Protein AF-A0A5C0UHU8-F1 (afdb_monomer)

InterPro domains:
  IPR00340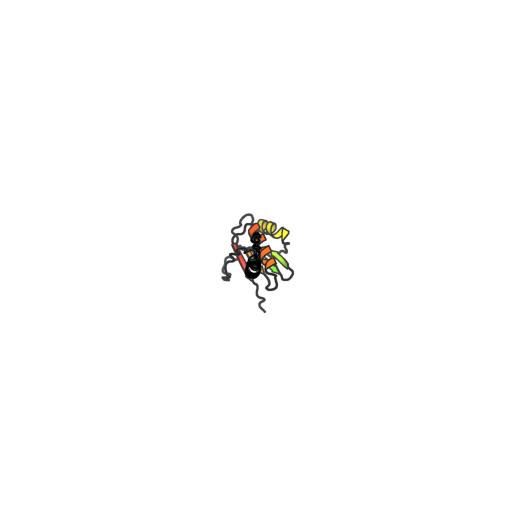0 Biopolymer transport protein ExbD/TolR [PF02472] (15-135)
  IPR003400 Biopolymer transport protein ExbD/TolR [PTHR30558] (7-135)

pLDDT: mean 72.65, std 14.93, range [31.44, 93.25]

Nearest PDB structures (foldseek):
  8pek-assembly1_B  TM=8.350E-01  e=7.791E-08  Serratia marcescens
  8p9r-assembly1_A  TM=9.558E-01  e=1.462E-06  Escherichia coli
  5by4-assembly1_A-2  TM=7.646E-01  e=7.604E-04  Escherichia coli
  2pfu-assembly1_A  TM=6.646E-01  e=1.053E-03  Escherichia coli K-12
  8aam-assembly1_M  TM=6.127E-01  e=3.048E-01  Geobacillus stearothermophilus

Secondary structure (DSSP, 8-state):
--PPP-------------HHHHHHHHHHHHHHHHHHGGG-----------------S-GGG-EEEEE-TTS-EEETTEEE-H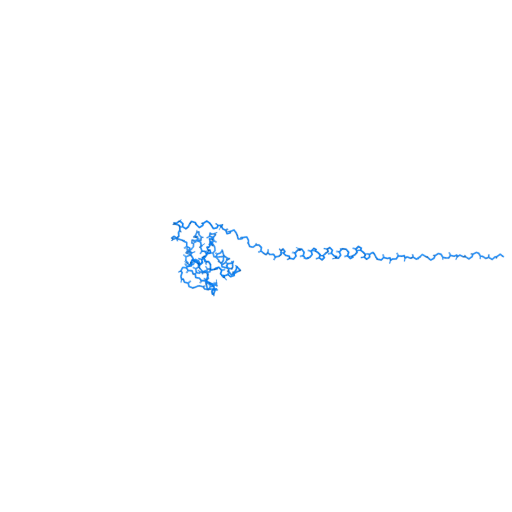HHHHHHHHHHHTT-TTS-EEEEE-TTS-HHHHHHHHHHHHHTT---EEEEE-----

Organism: NCBI:txid2601646

Sequence (138 aa):
MIPESMRRRKLTLIHDINVTPLVDVMLVLLVVFMLVSPMLVSHVDLNLPQSDITATQDSNNAIEISITKDNKIYVLDSEVEKVHLADKLKAISGRNTSKKVLISCDELVPYGKMVSVVESVKLAGFTKVGLVVKEKVR

Structure (mmCIF, N/CA/C/O backbone):
data_AF-A0A5C0UHU8-F1
#
_entry.id   AF-A0A5C0UHU8-F1
#
loop_
_atom_site.group_PDB
_atom_site.id
_atom_site.type_symbol
_atom_site.label_atom_id
_atom_site.label_alt_id
_atom_site.label_comp_id
_atom_site.label_asym_id
_atom_site.label_entity_id
_atom_site.label_seq_id
_atom_site.pdbx_PDB_ins_code
_atom_site.Cartn_x
_atom_site.Cartn_y
_atom_site.Cartn_z
_atom_site.occupancy
_atom_site.B_iso_or_equiv
_atom_site.auth_seq_id
_atom_site.auth_comp_id
_atom_site.auth_asym_id
_atom_site.auth_atom_id
_atom_site.pdbx_PDB_model_num
ATOM 1 N N . MET A 1 1 ? 25.565 14.395 -102.391 1.00 52.28 1 MET A N 1
ATOM 2 C CA . MET A 1 1 ? 25.676 15.142 -101.120 1.00 52.28 1 MET A CA 1
ATOM 3 C C . MET A 1 1 ? 24.537 14.653 -100.230 1.00 52.28 1 MET A C 1
ATOM 5 O O . MET A 1 1 ? 23.394 14.976 -100.512 1.00 52.28 1 MET A O 1
ATOM 9 N N . ILE A 1 2 ? 24.814 13.725 -99.308 1.00 55.62 2 ILE A N 1
ATOM 10 C CA . ILE A 1 2 ? 23.809 13.001 -98.495 1.00 55.62 2 ILE A CA 1
ATOM 11 C C . ILE A 1 2 ? 23.932 13.503 -97.045 1.00 55.62 2 ILE A C 1
ATOM 13 O O . ILE A 1 2 ? 25.066 13.698 -96.605 1.00 55.62 2 ILE A O 1
ATOM 17 N N . PRO A 1 3 ? 22.823 13.755 -96.320 1.00 61.34 3 PRO A N 1
ATOM 18 C CA . PRO A 1 3 ? 22.857 14.424 -95.025 1.00 61.34 3 PRO A CA 1
ATOM 19 C C . PRO A 1 3 ? 23.307 13.491 -93.897 1.00 61.34 3 PRO A C 1
ATOM 21 O O . PRO A 1 3 ? 22.995 12.301 -93.869 1.00 61.34 3 PRO A O 1
ATOM 24 N N . GLU A 1 4 ? 24.028 14.073 -92.946 1.00 64.75 4 GLU A N 1
ATOM 25 C CA . GLU A 1 4 ? 24.563 13.411 -91.765 1.00 64.75 4 GLU A CA 1
ATOM 26 C C . GLU A 1 4 ? 23.431 13.157 -90.753 1.00 64.75 4 GLU A C 1
ATOM 28 O O . GLU A 1 4 ? 22.764 14.073 -90.267 1.00 64.75 4 GLU A O 1
ATOM 33 N N . SER A 1 5 ? 23.155 11.882 -90.482 1.00 62.72 5 SER A N 1
ATOM 34 C CA . SER A 1 5 ? 22.061 11.437 -89.621 1.00 62.72 5 SER A CA 1
ATOM 35 C C . SER A 1 5 ? 22.286 11.837 -88.159 1.00 62.72 5 SER A C 1
ATOM 37 O O . SER A 1 5 ? 23.228 11.384 -87.507 1.00 62.72 5 SER A O 1
ATOM 39 N N . MET A 1 6 ? 21.366 12.636 -87.625 1.00 66.69 6 MET A N 1
ATOM 40 C CA . MET A 1 6 ? 21.326 13.087 -86.236 1.00 66.69 6 MET A CA 1
ATOM 41 C C . MET A 1 6 ? 21.109 11.899 -85.275 1.00 66.69 6 MET A C 1
ATOM 43 O O . MET A 1 6 ? 20.004 11.371 -85.131 1.00 66.69 6 MET A O 1
ATOM 47 N N . ARG A 1 7 ? 22.175 11.457 -84.599 1.00 68.81 7 ARG A N 1
ATOM 48 C CA . ARG A 1 7 ? 22.135 10.350 -83.631 1.00 68.81 7 ARG A CA 1
ATOM 49 C C . ARG A 1 7 ? 21.588 10.848 -82.285 1.00 68.81 7 ARG A C 1
ATOM 51 O O . ARG A 1 7 ? 22.325 11.398 -81.470 1.00 68.81 7 ARG A O 1
ATOM 58 N N . ARG A 1 8 ? 20.285 10.661 -82.040 1.00 67.31 8 ARG A N 1
ATOM 59 C CA . ARG A 1 8 ? 19.646 10.953 -80.740 1.00 67.31 8 ARG A CA 1
ATOM 60 C C . ARG A 1 8 ? 20.295 10.109 -79.633 1.00 67.31 8 ARG A C 1
ATOM 62 O O . ARG A 1 8 ? 20.188 8.885 -79.644 1.00 67.31 8 ARG A O 1
ATOM 69 N N . ARG A 1 9 ? 20.945 10.757 -78.660 1.00 66.12 9 ARG A N 1
ATOM 70 C CA . ARG A 1 9 ? 21.366 10.113 -77.405 1.00 66.12 9 ARG A CA 1
ATOM 71 C C . ARG A 1 9 ? 20.124 9.850 -76.555 1.00 66.12 9 ARG A C 1
ATOM 73 O O . ARG A 1 9 ? 19.420 10.781 -76.178 1.00 66.12 9 ARG A O 1
ATOM 80 N N . LYS A 1 10 ? 19.851 8.578 -76.270 1.00 63.28 10 LYS A N 1
ATOM 81 C CA . LYS A 1 10 ? 18.820 8.160 -75.317 1.00 63.28 10 LYS A CA 1
ATOM 82 C C . LYS A 1 10 ? 19.354 8.459 -73.908 1.00 63.28 10 LYS A C 1
ATOM 84 O O . LYS A 1 10 ? 20.304 7.821 -73.471 1.00 63.28 10 LYS A O 1
ATOM 89 N N . LEU A 1 11 ? 18.801 9.474 -73.245 1.00 66.06 11 LEU A N 1
ATOM 90 C CA . LEU A 1 11 ? 19.019 9.736 -71.820 1.00 66.06 11 LEU A CA 1
ATOM 91 C C . LEU A 1 11 ? 18.295 8.639 -71.034 1.00 66.06 11 LEU A C 1
ATOM 93 O O . LEU A 1 11 ? 17.076 8.679 -70.887 1.00 66.06 11 LEU A O 1
ATOM 97 N N . THR A 1 12 ? 19.023 7.621 -70.589 1.00 63.59 12 THR A N 1
ATOM 98 C CA . THR A 1 12 ? 18.475 6.624 -69.667 1.00 63.59 12 THR A CA 1
ATOM 99 C C . THR A 1 12 ? 18.490 7.240 -68.270 1.00 63.59 12 THR A C 1
ATOM 101 O O . THR A 1 12 ? 19.552 7.398 -67.675 1.00 63.59 12 THR A O 1
ATOM 104 N N . LEU A 1 13 ? 17.323 7.651 -67.776 1.00 67.62 13 LEU A N 1
ATOM 105 C CA . LEU A 1 13 ? 17.137 8.073 -66.389 1.00 67.62 13 LEU A CA 1
ATOM 106 C C . LEU A 1 13 ? 17.275 6.833 -65.499 1.00 67.62 13 LEU A C 1
ATOM 108 O O . LEU A 1 13 ? 16.419 5.951 -65.529 1.00 67.62 13 LEU A O 1
ATOM 112 N N . ILE A 1 14 ? 18.375 6.745 -64.757 1.00 68.88 14 ILE A N 1
ATOM 113 C CA . ILE A 1 14 ? 18.590 5.690 -63.768 1.00 68.88 14 ILE A CA 1
ATOM 114 C C . ILE A 1 14 ? 17.872 6.140 -62.492 1.00 68.88 14 ILE A C 1
ATOM 116 O O . ILE A 1 14 ? 18.304 7.087 -61.840 1.00 68.88 14 ILE A O 1
ATOM 120 N N . HIS A 1 15 ? 16.748 5.501 -62.175 1.00 68.75 15 HIS A N 1
ATOM 121 C CA . HIS A 1 15 ? 16.024 5.671 -60.915 1.00 68.75 15 HIS A CA 1
ATOM 122 C C . HIS A 1 15 ? 16.194 4.397 -60.082 1.00 68.75 15 HIS A C 1
ATOM 124 O O . HIS A 1 15 ? 15.300 3.556 -60.043 1.00 68.75 15 HIS A O 1
ATOM 130 N N . ASP A 1 16 ? 17.346 4.250 -59.428 1.00 73.12 16 ASP A N 1
ATOM 131 C CA . ASP A 1 16 ? 17.491 3.277 -58.345 1.00 73.12 16 ASP A CA 1
ATOM 132 C C . ASP A 1 16 ? 16.948 3.903 -57.057 1.00 73.12 16 ASP A C 1
ATOM 134 O O . ASP A 1 16 ? 17.382 4.976 -56.629 1.00 73.12 16 ASP A O 1
ATOM 138 N N . ILE A 1 17 ? 15.958 3.255 -56.442 1.00 77.44 17 ILE A N 1
ATOM 139 C CA . ILE A 1 17 ? 15.532 3.609 -55.087 1.00 77.44 17 ILE A CA 1
ATOM 140 C C . ILE A 1 17 ? 16.600 3.058 -54.145 1.00 77.44 17 ILE A C 1
ATOM 142 O O . ILE A 1 17 ? 16.884 1.862 -54.155 1.00 77.44 17 ILE A O 1
ATOM 146 N N . ASN A 1 18 ? 17.179 3.912 -53.306 1.00 77.31 18 ASN A N 1
ATOM 147 C CA . ASN A 1 18 ? 18.126 3.488 -52.278 1.00 77.31 18 ASN A CA 1
ATOM 148 C C . ASN A 1 18 ? 17.386 2.684 -51.190 1.00 77.31 18 ASN A C 1
ATOM 150 O O . ASN A 1 18 ? 16.925 3.240 -50.193 1.00 77.31 18 ASN A O 1
ATOM 154 N N . VAL A 1 19 ? 17.249 1.369 -51.395 1.00 81.06 19 VAL A N 1
ATOM 155 C CA . VAL A 1 19 ? 16.567 0.445 -50.468 1.00 81.06 19 VAL A CA 1
ATOM 156 C C . VAL A 1 19 ? 17.376 0.237 -49.186 1.00 81.06 19 VAL A C 1
ATOM 158 O O . VAL A 1 19 ? 16.804 0.092 -48.111 1.00 81.06 19 VAL A O 1
ATOM 161 N N . THR A 1 20 ? 18.707 0.260 -49.274 1.00 84.12 20 THR A N 1
ATOM 162 C CA . THR A 1 20 ? 19.600 0.005 -48.135 1.00 84.12 20 THR A CA 1
ATOM 163 C C . THR A 1 20 ? 19.435 1.026 -46.998 1.00 84.12 20 THR A C 1
ATOM 165 O O . THR A 1 20 ? 19.223 0.587 -45.869 1.00 84.12 20 THR A O 1
ATOM 168 N N . PRO A 1 21 ? 19.400 2.353 -47.242 1.00 86.56 21 PRO A N 1
ATOM 169 C CA . PRO A 1 21 ? 19.043 3.323 -46.205 1.00 86.56 21 PRO A CA 1
ATOM 170 C C . PRO A 1 21 ? 17.598 3.207 -45.704 1.00 86.56 21 PRO A C 1
ATOM 172 O O . PRO A 1 21 ? 17.328 3.500 -44.544 1.00 86.56 21 PRO A O 1
ATOM 175 N N . LEU A 1 22 ? 16.653 2.790 -46.556 1.00 88.56 22 LEU A N 1
ATOM 176 C CA . LEU A 1 22 ? 15.242 2.686 -46.171 1.00 88.56 22 LEU A CA 1
ATOM 177 C C . LEU A 1 22 ? 15.032 1.592 -45.116 1.00 88.56 22 LEU A C 1
ATOM 179 O O . LEU A 1 22 ? 14.327 1.809 -44.132 1.00 88.56 22 LEU A O 1
ATOM 183 N N . VAL A 1 23 ? 15.670 0.435 -45.303 1.00 92.25 23 VAL A N 1
ATOM 184 C CA . VAL A 1 23 ? 15.583 -0.687 -44.358 1.00 92.25 23 VAL A CA 1
ATOM 185 C C . VAL A 1 23 ? 16.224 -0.332 -43.012 1.00 92.25 23 VAL A C 1
ATOM 187 O O . VAL A 1 23 ? 15.673 -0.689 -41.973 1.00 92.25 23 VAL A O 1
ATOM 190 N N . ASP A 1 24 ? 17.331 0.415 -43.019 1.00 92.81 24 ASP A N 1
ATOM 191 C CA . ASP A 1 24 ? 18.015 0.870 -41.800 1.00 92.81 24 ASP A CA 1
ATOM 192 C C . ASP A 1 24 ? 17.117 1.788 -40.951 1.00 92.81 24 ASP A C 1
ATOM 194 O O . ASP A 1 24 ? 16.899 1.547 -39.763 1.00 92.81 24 ASP A O 1
ATOM 198 N N . VAL A 1 25 ? 16.458 2.767 -41.583 1.00 92.56 25 VAL A N 1
ATOM 199 C CA . VAL A 1 25 ? 15.496 3.650 -40.899 1.00 92.56 25 VAL A CA 1
ATOM 200 C C . VAL A 1 25 ? 14.326 2.859 -40.307 1.00 92.56 25 VAL A C 1
ATOM 202 O O . VAL A 1 25 ? 13.910 3.122 -39.178 1.00 92.56 25 VAL A O 1
ATOM 205 N N . MET A 1 26 ? 13.801 1.867 -41.032 1.00 93.25 26 MET A N 1
ATOM 206 C CA . MET A 1 26 ? 12.717 1.026 -40.517 1.00 93.25 26 MET A CA 1
ATOM 207 C C . MET A 1 26 ? 13.158 0.185 -39.312 1.00 93.25 26 MET A C 1
ATOM 209 O O . MET A 1 26 ? 12.399 0.067 -38.350 1.00 93.25 26 MET A O 1
ATOM 213 N N . LEU A 1 27 ? 14.378 -0.359 -39.327 1.00 92.31 27 LEU A N 1
ATOM 214 C CA . LEU A 1 27 ? 14.919 -1.132 -38.208 1.00 92.31 27 LEU A CA 1
ATOM 215 C C . LEU A 1 27 ? 15.110 -0.254 -36.967 1.00 92.31 27 LEU A C 1
ATOM 217 O O . LEU A 1 27 ? 14.703 -0.652 -35.873 1.00 92.31 27 LEU A O 1
ATOM 221 N N . VAL A 1 28 ? 15.647 0.958 -37.132 1.00 92.94 28 VAL A N 1
ATOM 222 C CA . VAL A 1 28 ? 15.791 1.927 -36.034 1.00 92.94 28 VAL A CA 1
ATOM 223 C C . VAL A 1 28 ? 14.435 2.231 -35.390 1.00 92.94 28 VAL A C 1
ATOM 225 O O . VAL A 1 28 ? 14.322 2.197 -34.165 1.00 92.94 28 VAL A O 1
ATOM 228 N N . LEU A 1 29 ? 13.382 2.454 -36.184 1.00 92.88 29 LEU A N 1
ATOM 229 C CA . LEU A 1 29 ? 12.034 2.695 -35.654 1.00 92.88 29 LEU A CA 1
ATOM 230 C C . LEU A 1 29 ? 11.484 1.496 -34.864 1.00 92.88 29 LEU A C 1
ATOM 232 O O . LEU A 1 29 ? 10.876 1.691 -33.810 1.00 92.88 29 LEU A O 1
ATOM 236 N N . LEU A 1 30 ? 11.723 0.264 -35.323 1.00 91.62 30 LEU A N 1
ATOM 237 C CA . LEU A 1 30 ? 11.314 -0.947 -34.599 1.00 91.62 30 LEU A CA 1
ATOM 238 C C . LEU A 1 30 ? 12.016 -1.068 -33.241 1.00 91.62 30 LEU A C 1
ATOM 240 O O . LEU A 1 30 ? 11.365 -1.375 -32.240 1.00 91.62 30 LEU A O 1
ATOM 244 N N . VAL A 1 31 ? 13.320 -0.782 -33.189 1.00 91.38 31 VAL A N 1
ATOM 245 C CA . VAL A 1 31 ? 14.090 -0.782 -31.936 1.00 91.38 31 VAL A CA 1
ATOM 246 C C . VAL A 1 31 ? 13.577 0.298 -30.982 1.00 91.38 31 VAL A C 1
ATOM 248 O O . VAL A 1 31 ? 13.376 0.017 -29.803 1.00 91.38 31 VAL A O 1
ATOM 251 N N . VAL A 1 32 ? 13.293 1.508 -31.476 1.00 90.06 32 VAL A N 1
ATOM 252 C CA . VAL A 1 32 ? 12.719 2.589 -30.653 1.00 90.06 32 VAL A CA 1
ATOM 253 C C . VAL A 1 32 ? 11.374 2.171 -30.053 1.00 90.06 32 VAL A C 1
ATOM 255 O O . VAL A 1 32 ? 11.171 2.332 -28.850 1.00 90.06 32 VAL A O 1
ATOM 258 N N . PHE A 1 33 ? 10.471 1.575 -30.836 1.00 85.62 33 PHE A N 1
ATOM 259 C CA . PHE A 1 33 ? 9.187 1.100 -30.309 1.00 85.62 33 PHE A CA 1
ATOM 260 C C . PHE A 1 33 ? 9.343 -0.011 -29.263 1.00 85.62 33 PHE A C 1
ATOM 262 O O . PHE A 1 33 ? 8.679 0.032 -28.224 1.00 85.62 33 PHE A O 1
ATOM 269 N N . MET A 1 34 ? 10.246 -0.967 -29.497 1.00 87.88 34 MET A N 1
ATOM 270 C CA . MET A 1 34 ? 10.554 -2.028 -28.534 1.00 87.88 34 MET A CA 1
ATOM 271 C C . MET A 1 34 ? 11.110 -1.465 -27.213 1.00 87.88 34 MET A C 1
ATOM 273 O O . MET A 1 34 ? 10.751 -1.957 -26.144 1.00 87.88 34 MET A O 1
ATOM 277 N N . LEU A 1 35 ? 11.946 -0.423 -27.271 1.00 87.12 35 LEU A N 1
ATOM 278 C CA . LEU A 1 35 ? 12.565 0.205 -26.097 1.00 87.12 35 LEU A CA 1
ATOM 279 C C . LEU A 1 35 ? 11.627 1.129 -25.311 1.00 87.12 35 LEU A C 1
ATOM 281 O O . LEU A 1 35 ? 11.776 1.244 -24.097 1.00 87.12 35 LEU A O 1
ATOM 285 N N . VAL A 1 36 ? 10.668 1.787 -25.969 1.00 80.75 36 VAL A N 1
ATOM 286 C CA . VAL A 1 36 ? 9.725 2.703 -25.300 1.00 80.75 36 VAL A CA 1
ATOM 287 C C . VAL A 1 36 ? 8.554 1.949 -24.653 1.00 80.75 36 VAL A C 1
ATOM 289 O O . VAL A 1 36 ? 8.041 2.387 -23.624 1.00 80.75 36 VAL A O 1
ATOM 292 N N . SER A 1 37 ? 8.160 0.783 -25.183 1.00 75.56 37 SER A N 1
ATOM 293 C CA . SER A 1 37 ? 7.080 -0.044 -24.616 1.00 75.56 37 SER A CA 1
ATOM 294 C C . SER A 1 37 ? 7.200 -0.362 -23.109 1.00 75.56 37 SER A C 1
ATOM 296 O O . SER A 1 37 ? 6.168 -0.306 -22.438 1.00 75.56 37 SER A O 1
ATOM 298 N N . PRO A 1 38 ? 8.374 -0.689 -22.526 1.00 71.06 38 PRO A N 1
ATOM 299 C CA . PRO A 1 38 ? 8.474 -0.976 -21.092 1.00 71.06 38 PRO A CA 1
ATOM 300 C C . PRO A 1 38 ? 8.295 0.252 -20.182 1.00 71.06 38 PRO A C 1
ATOM 302 O O . PRO A 1 38 ? 8.208 0.083 -18.969 1.00 71.06 38 PRO A O 1
ATOM 305 N N . MET A 1 39 ? 8.222 1.479 -20.717 1.00 64.31 39 MET A N 1
ATOM 306 C CA . MET A 1 39 ? 8.130 2.702 -19.902 1.00 64.31 39 MET A CA 1
ATOM 307 C C . MET A 1 39 ? 6.694 3.123 -19.543 1.00 64.31 39 MET A C 1
ATOM 309 O O . MET A 1 39 ? 6.512 4.082 -18.798 1.00 64.31 39 MET A O 1
ATOM 313 N N . LEU A 1 40 ? 5.662 2.395 -19.985 1.00 60.00 40 LEU A N 1
ATOM 314 C CA . LEU A 1 40 ? 4.266 2.610 -19.563 1.00 60.00 40 LEU A CA 1
ATOM 315 C C . LEU A 1 40 ? 3.952 1.943 -18.209 1.00 60.00 40 LEU A C 1
ATOM 317 O O . LEU A 1 40 ? 2.904 1.327 -18.028 1.00 60.00 40 LEU A O 1
ATOM 321 N N . VAL A 1 41 ? 4.858 2.063 -17.239 1.00 62.88 41 VAL A N 1
ATOM 322 C CA . VAL A 1 41 ? 4.584 1.676 -15.851 1.00 62.88 41 VAL A CA 1
ATOM 323 C C . VAL A 1 41 ? 4.162 2.934 -15.108 1.00 62.88 41 VAL A C 1
ATOM 325 O O . VAL A 1 41 ? 4.971 3.834 -14.877 1.00 62.88 41 VAL A O 1
ATOM 328 N N . SER A 1 42 ? 2.877 3.020 -14.761 1.00 55.22 42 SER A N 1
ATOM 329 C CA . SER A 1 42 ? 2.341 4.074 -13.902 1.00 55.22 42 SER A CA 1
ATOM 330 C C . SER A 1 42 ? 3.083 4.051 -12.564 1.00 55.22 42 SER A C 1
ATOM 332 O O . SER A 1 42 ? 2.838 3.189 -11.723 1.00 55.22 42 SER A O 1
ATOM 334 N N . HIS A 1 43 ? 4.017 4.984 -12.379 1.00 50.59 43 HIS A N 1
ATOM 335 C CA . HIS A 1 43 ? 4.683 5.202 -11.104 1.00 50.59 43 HIS A CA 1
ATOM 336 C C . HIS A 1 43 ? 3.669 5.865 -10.174 1.00 50.59 43 HIS A C 1
ATOM 338 O O . HIS A 1 43 ? 3.483 7.080 -10.188 1.00 50.59 43 HIS A O 1
ATOM 344 N N . VAL A 1 44 ? 2.955 5.062 -9.387 1.00 51.12 44 VAL A N 1
ATOM 345 C CA . VAL A 1 44 ? 2.351 5.589 -8.167 1.00 51.12 44 VAL A CA 1
ATOM 346 C C . VAL A 1 44 ? 3.529 5.881 -7.244 1.00 51.12 44 VAL A C 1
ATOM 348 O O . VAL A 1 44 ? 4.150 4.944 -6.748 1.00 51.12 44 VAL A O 1
ATOM 351 N N . ASP A 1 45 ? 3.856 7.162 -7.046 1.00 45.75 45 ASP A N 1
ATOM 352 C CA . ASP A 1 45 ? 4.824 7.613 -6.040 1.00 45.75 45 ASP A CA 1
ATOM 353 C C . ASP A 1 45 ? 4.311 7.227 -4.649 1.00 45.75 45 ASP A C 1
ATOM 355 O O . ASP A 1 45 ? 3.620 7.955 -3.921 1.00 45.75 45 ASP A O 1
ATOM 359 N N . LEU A 1 46 ? 4.610 5.990 -4.289 1.00 49.59 46 LEU A N 1
ATOM 360 C CA . LEU A 1 46 ? 4.444 5.451 -2.968 1.00 49.59 46 LEU A CA 1
ATOM 361 C C . LEU A 1 46 ? 5.651 5.907 -2.158 1.00 49.59 46 LEU A C 1
ATOM 363 O O . LEU A 1 46 ? 6.592 5.153 -1.944 1.00 49.59 46 LEU A O 1
ATOM 367 N N . ASN A 1 47 ? 5.590 7.154 -1.679 1.00 46.53 47 ASN A N 1
ATOM 368 C CA . ASN A 1 47 ? 6.343 7.593 -0.503 1.00 46.53 47 ASN A CA 1
ATOM 369 C C . ASN A 1 47 ? 5.830 6.807 0.712 1.00 46.53 47 ASN A C 1
ATOM 371 O O . ASN A 1 47 ? 5.058 7.293 1.539 1.00 46.53 47 ASN A O 1
ATOM 375 N N . LEU A 1 48 ? 6.188 5.531 0.736 1.00 46.59 48 LEU A N 1
ATOM 376 C CA . LEU A 1 48 ? 6.038 4.630 1.851 1.00 46.59 48 LEU A CA 1
ATOM 377 C C . LEU A 1 48 ? 7.258 4.877 2.736 1.00 46.59 48 LEU A C 1
ATOM 379 O O . LEU A 1 48 ? 8.372 4.602 2.286 1.00 46.59 48 LEU A O 1
ATOM 383 N N . PRO A 1 49 ? 7.093 5.432 3.949 1.00 42.84 49 PRO A N 1
ATOM 384 C CA . PRO A 1 49 ? 8.209 5.527 4.874 1.00 42.84 49 PRO A CA 1
ATOM 385 C C . PRO A 1 49 ? 8.772 4.117 5.068 1.00 42.84 49 PRO A C 1
ATOM 387 O O . PRO A 1 49 ? 8.025 3.186 5.382 1.00 42.84 49 PRO A O 1
ATOM 390 N N . GLN A 1 50 ? 10.071 3.963 4.795 1.00 42.16 50 GLN A N 1
ATOM 391 C CA . GLN A 1 50 ? 10.787 2.714 5.021 1.00 42.16 50 GLN A CA 1
ATOM 392 C C . GLN A 1 50 ? 10.577 2.285 6.474 1.00 42.16 50 GLN A C 1
ATOM 394 O O . GLN A 1 50 ? 10.479 3.112 7.380 1.00 42.16 50 GLN A O 1
ATOM 399 N N . SER A 1 51 ? 10.418 0.980 6.655 1.00 44.16 51 SER A N 1
ATOM 400 C CA . SER A 1 51 ? 10.050 0.330 7.901 1.00 44.16 51 SER A CA 1
ATOM 401 C C . SER A 1 51 ? 11.082 0.568 9.008 1.00 44.16 51 SER A C 1
ATOM 403 O O . SER A 1 51 ? 11.921 -0.288 9.269 1.00 44.16 51 SER A O 1
ATOM 405 N N . ASP A 1 52 ? 10.976 1.678 9.725 1.00 38.84 52 ASP A N 1
ATOM 406 C CA . ASP A 1 52 ? 11.499 1.765 11.083 1.00 38.84 52 ASP A CA 1
ATOM 407 C C . ASP A 1 52 ? 10.411 1.251 12.024 1.00 38.84 52 ASP A C 1
ATOM 409 O O . ASP A 1 52 ? 9.622 1.996 12.609 1.00 38.84 52 ASP A O 1
ATOM 413 N N . ILE A 1 53 ? 10.339 -0.079 12.131 1.00 46.28 53 ILE A N 1
ATOM 414 C CA . ILE A 1 53 ? 9.564 -0.771 13.162 1.00 46.28 53 ILE A CA 1
ATOM 415 C C . ILE A 1 53 ? 10.299 -0.554 14.488 1.00 46.28 53 ILE A C 1
ATOM 417 O O . ILE A 1 53 ? 10.981 -1.421 15.021 1.00 46.28 53 ILE A O 1
ATOM 421 N N . THR A 1 54 ? 10.140 0.637 15.043 1.00 38.91 54 THR A N 1
ATOM 422 C CA . THR A 1 54 ? 10.053 0.799 16.487 1.00 38.91 54 THR A CA 1
ATOM 423 C C . THR A 1 54 ? 8.588 1.069 16.770 1.00 38.91 54 THR A C 1
ATOM 425 O O . THR A 1 54 ? 8.099 2.195 16.700 1.00 38.91 54 THR A O 1
ATOM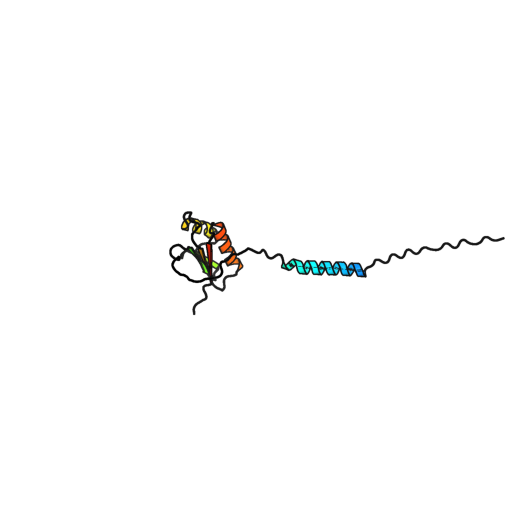 428 N N . ALA A 1 55 ? 7.852 -0.017 17.021 1.00 46.34 55 ALA A N 1
ATOM 429 C CA . ALA A 1 55 ? 6.521 0.007 17.609 1.00 46.34 55 ALA A CA 1
ATOM 430 C C . ALA A 1 55 ? 6.620 0.563 19.039 1.00 46.34 55 ALA A C 1
ATOM 432 O O . ALA A 1 55 ? 6.431 -0.147 20.022 1.00 46.34 55 ALA A O 1
ATOM 433 N N . THR A 1 56 ? 6.982 1.835 19.165 1.00 40.69 56 THR A N 1
ATOM 434 C CA . THR A 1 56 ? 7.242 2.472 20.445 1.00 40.69 56 THR A CA 1
ATOM 435 C C . THR A 1 56 ? 6.187 3.554 20.639 1.00 40.69 56 THR A C 1
ATOM 437 O O . THR A 1 56 ? 6.249 4.645 20.084 1.00 40.69 56 THR A O 1
ATOM 440 N N . GLN A 1 57 ? 5.177 3.181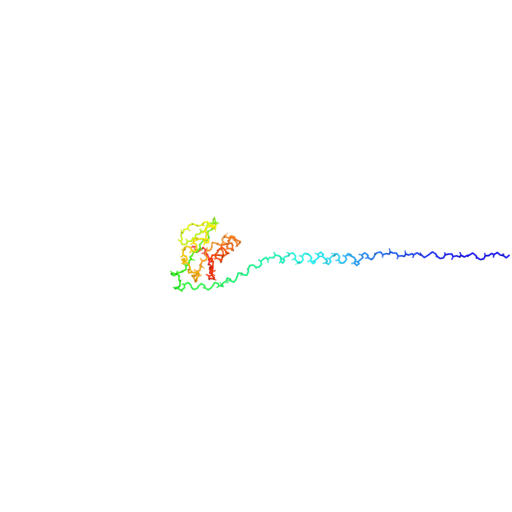 21.425 1.00 43.59 57 GLN A N 1
ATOM 441 C CA . GLN A 1 57 ? 4.316 4.040 22.249 1.00 43.59 57 GLN A CA 1
ATOM 442 C C . GLN A 1 57 ? 3.220 4.910 21.603 1.00 43.59 57 GLN A C 1
ATOM 444 O O . GLN A 1 57 ? 2.330 5.344 22.329 1.00 43.59 57 GLN A O 1
ATOM 449 N N . ASP A 1 58 ? 3.157 5.061 20.279 1.00 46.53 58 ASP A N 1
ATOM 450 C CA . ASP A 1 58 ? 2.070 5.812 19.605 1.00 46.53 58 ASP A CA 1
ATOM 451 C C . ASP A 1 58 ? 0.884 4.944 19.119 1.00 46.53 58 ASP A C 1
ATOM 453 O O . ASP A 1 58 ? -0.024 5.427 18.434 1.00 46.53 58 ASP A O 1
ATOM 457 N N . SER A 1 59 ? 0.872 3.648 19.443 1.00 51.69 59 SER A N 1
ATOM 458 C CA . SER A 1 59 ? -0.136 2.685 18.966 1.00 51.69 59 SER A CA 1
ATOM 459 C C . SER A 1 59 ? -1.554 2.964 19.470 1.00 51.69 59 SER A C 1
ATOM 461 O O . SER A 1 59 ? -2.516 2.530 18.844 1.00 51.69 59 SER A O 1
ATOM 463 N N . ASN A 1 60 ? -1.714 3.738 20.547 1.00 52.94 60 ASN A N 1
ATOM 464 C CA . ASN A 1 60 ? -3.015 3.925 21.192 1.00 52.94 60 ASN A CA 1
ATOM 465 C C . ASN A 1 60 ? -4.009 4.782 20.377 1.00 52.94 60 ASN A C 1
ATOM 467 O O . ASN A 1 60 ? -5.163 4.931 20.766 1.00 52.94 60 ASN A O 1
ATOM 471 N N . ASN A 1 61 ? -3.579 5.374 19.254 1.00 62.34 61 ASN A N 1
ATOM 472 C CA . ASN A 1 61 ? -4.449 6.189 18.395 1.00 62.34 61 ASN A CA 1
ATOM 473 C C . ASN A 1 61 ? -4.260 5.921 16.890 1.00 62.34 61 ASN A C 1
ATOM 475 O O . ASN A 1 61 ? -4.685 6.732 16.059 1.00 62.34 61 ASN A O 1
ATOM 479 N N . ALA A 1 62 ? -3.602 4.812 16.538 1.00 74.50 62 ALA A N 1
ATOM 480 C CA . ALA A 1 62 ? -3.430 4.384 15.154 1.00 74.50 62 ALA A CA 1
ATOM 481 C C . ALA A 1 62 ? -4.593 3.485 14.711 1.00 74.50 62 ALA A C 1
ATOM 483 O O . ALA A 1 62 ? -5.114 2.695 15.495 1.00 74.50 62 ALA A O 1
ATOM 484 N N . ILE A 1 63 ? -5.006 3.605 13.449 1.00 81.06 63 ILE A N 1
ATOM 485 C CA . ILE A 1 63 ? -6.009 2.710 12.860 1.00 81.06 63 ILE A CA 1
ATOM 486 C C . ILE A 1 63 ? -5.263 1.557 12.192 1.00 81.06 63 ILE A C 1
ATOM 488 O O . ILE A 1 63 ? -4.536 1.787 11.227 1.00 81.06 63 ILE A O 1
ATOM 492 N N . GLU A 1 64 ? -5.442 0.336 12.694 1.00 84.62 64 GLU A N 1
ATOM 493 C CA . GLU A 1 64 ? -4.896 -0.866 12.060 1.00 84.62 64 GLU A CA 1
ATOM 494 C C . GLU A 1 64 ? -5.866 -1.403 10.999 1.00 84.62 64 GLU A C 1
ATOM 496 O O . GLU A 1 64 ? -7.055 -1.623 11.259 1.00 84.62 64 GLU A O 1
ATOM 501 N N . ILE A 1 65 ? -5.337 -1.617 9.797 1.00 85.81 65 ILE A N 1
ATOM 502 C CA . ILE A 1 65 ? -6.010 -2.260 8.673 1.00 85.81 65 ILE A CA 1
ATOM 503 C C . ILE A 1 65 ? -5.242 -3.538 8.366 1.00 85.81 65 ILE A C 1
ATOM 505 O O . ILE A 1 65 ? -4.064 -3.472 8.042 1.00 85.8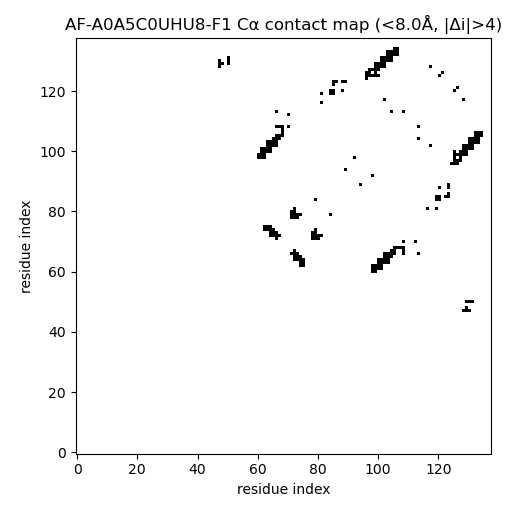1 65 ILE A O 1
ATOM 509 N N . SER A 1 66 ? -5.892 -4.692 8.443 1.00 86.06 66 SER A N 1
ATOM 510 C CA . SER A 1 66 ? -5.277 -5.980 8.116 1.00 86.06 66 SER A CA 1
ATOM 511 C C . SER A 1 66 ? -5.840 -6.544 6.817 1.00 86.06 66 SER A C 1
ATOM 513 O O . SER A 1 66 ? -7.052 -6.552 6.613 1.00 86.06 66 SER A O 1
ATOM 515 N N . ILE A 1 67 ? -4.971 -7.041 5.940 1.00 86.19 67 ILE A N 1
ATOM 516 C CA . ILE A 1 67 ? -5.345 -7.713 4.694 1.00 86.19 67 ILE A CA 1
ATOM 517 C C . ILE A 1 67 ? -4.908 -9.171 4.793 1.00 86.19 67 ILE A C 1
ATOM 519 O O . ILE A 1 67 ? -3.721 -9.472 4.923 1.00 86.19 67 ILE A O 1
ATOM 523 N N . THR A 1 68 ? -5.883 -10.071 4.730 1.00 83.69 68 THR A N 1
ATOM 524 C CA . THR A 1 68 ? -5.650 -11.521 4.769 1.00 83.69 68 THR A CA 1
ATOM 525 C C . THR A 1 68 ? -5.414 -12.091 3.370 1.00 83.69 68 THR A C 1
ATOM 527 O O . THR A 1 68 ? -5.839 -11.506 2.369 1.00 83.69 68 THR A O 1
ATOM 530 N N . LYS A 1 69 ? -4.791 -13.275 3.295 1.00 79.88 69 LYS A N 1
ATOM 531 C CA . LYS A 1 69 ? -4.599 -14.043 2.049 1.00 79.88 69 LYS A CA 1
ATOM 532 C C . LYS A 1 69 ? -5.896 -14.304 1.265 1.00 79.88 69 LYS A C 1
ATOM 534 O O . LYS A 1 69 ? -5.868 -14.386 0.043 1.00 79.88 69 LYS A O 1
ATOM 539 N N . ASP A 1 70 ? -7.036 -14.368 1.954 1.00 79.44 70 ASP A N 1
ATOM 540 C CA . ASP A 1 70 ? -8.364 -14.561 1.358 1.00 79.44 70 ASP A CA 1
ATOM 541 C C . ASP A 1 70 ? -8.945 -13.261 0.763 1.00 79.44 70 ASP A C 1
ATOM 543 O O . ASP A 1 70 ? -10.119 -13.196 0.408 1.00 79.44 70 ASP A O 1
ATOM 547 N N . ASN A 1 71 ? -8.125 -12.209 0.637 1.00 75.50 71 ASN A N 1
ATOM 548 C CA . ASN A 1 71 ? -8.495 -10.870 0.170 1.00 75.50 71 ASN A CA 1
ATOM 549 C C . ASN A 1 71 ? -9.539 -10.156 1.039 1.00 75.50 71 ASN A C 1
ATOM 551 O O . ASN A 1 71 ? -10.148 -9.179 0.596 1.00 75.50 71 ASN A O 1
ATOM 555 N N . LYS A 1 72 ? -9.725 -10.602 2.283 1.00 84.00 72 LYS A N 1
ATOM 556 C CA . LYS A 1 72 ? -10.591 -9.917 3.239 1.00 84.00 72 LYS A CA 1
ATOM 557 C C . LYS A 1 72 ? -9.823 -8.801 3.926 1.00 84.00 72 LYS A C 1
ATOM 559 O O . LYS A 1 72 ? -8.685 -9.003 4.368 1.00 84.00 72 LYS A O 1
ATOM 564 N N . ILE A 1 73 ? -10.466 -7.641 4.004 1.00 87.06 73 ILE A N 1
ATOM 565 C CA . ILE A 1 73 ? -9.937 -6.447 4.654 1.00 87.06 73 ILE A CA 1
ATOM 566 C C . ILE A 1 73 ? -10.6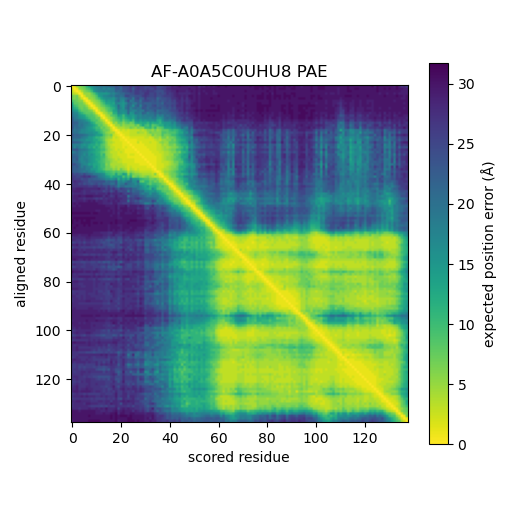01 -6.336 6.021 1.00 87.06 73 ILE A C 1
ATOM 568 O O . ILE A 1 73 ? -11.823 -6.393 6.142 1.00 87.06 73 ILE A O 1
ATOM 572 N N . TYR A 1 74 ? -9.782 -6.156 7.044 1.00 85.94 74 TYR A N 1
ATOM 573 C CA . TYR A 1 74 ? -10.208 -5.955 8.416 1.00 85.94 74 TYR A CA 1
ATOM 574 C C . TYR A 1 74 ? -9.768 -4.575 8.881 1.00 85.94 74 TYR A C 1
ATOM 576 O O . TYR A 1 74 ? -8.647 -4.158 8.607 1.00 85.94 74 TYR A O 1
ATOM 584 N N . VAL A 1 75 ? -10.638 -3.870 9.595 1.00 87.25 75 VAL A N 1
ATOM 585 C CA . VAL A 1 75 ? -10.332 -2.590 10.244 1.00 87.25 75 VAL A CA 1
ATOM 586 C C . VAL A 1 75 ? -10.676 -2.732 11.715 1.00 87.25 75 VAL A C 1
ATOM 588 O O . VAL A 1 75 ? -11.852 -2.938 12.021 1.00 87.25 75 VAL A O 1
ATOM 591 N N . LEU A 1 76 ? -9.683 -2.615 12.606 1.00 78.56 76 LEU A N 1
ATOM 592 C CA . LEU A 1 76 ? -9.880 -2.759 14.061 1.00 78.56 76 LEU A CA 1
ATOM 593 C C . LEU A 1 76 ? -10.736 -4.001 14.411 1.00 78.56 76 LEU A C 1
ATOM 595 O O . LEU A 1 76 ? -11.751 -3.884 15.090 1.00 78.56 76 LEU A O 1
ATOM 599 N N . ASP A 1 77 ? -10.400 -5.158 13.834 1.00 78.50 77 ASP A N 1
ATOM 600 C CA . ASP A 1 77 ? -11.096 -6.455 13.983 1.00 78.50 77 ASP A CA 1
ATOM 601 C C . ASP A 1 77 ? -12.462 -6.622 13.296 1.00 78.50 77 ASP A C 1
ATOM 603 O O . ASP A 1 77 ? -13.023 -7.717 13.284 1.00 78.50 77 ASP A O 1
ATOM 607 N N . SER A 1 78 ? -12.997 -5.591 12.642 1.00 82.62 78 SER A N 1
ATOM 608 C CA . SER A 1 78 ? -14.204 -5.739 11.821 1.00 82.62 78 SER A CA 1
ATOM 609 C C . SER A 1 78 ? -13.866 -6.049 10.368 1.00 82.62 78 SER A C 1
ATOM 611 O O . SER A 1 78 ? -13.113 -5.296 9.756 1.00 82.62 78 SER A O 1
ATOM 613 N N . GLU A 1 79 ? -14.495 -7.067 9.776 1.00 87.25 79 GLU A N 1
ATOM 614 C CA . GLU A 1 79 ? -14.456 -7.273 8.321 1.00 87.25 79 GLU A CA 1
ATOM 615 C C . GLU A 1 79 ? -15.155 -6.097 7.615 1.00 87.25 79 GLU A C 1
ATOM 617 O O . GLU A 1 79 ? -16.233 -5.648 8.028 1.00 87.25 79 GLU A O 1
ATOM 622 N N . VAL A 1 80 ? -14.511 -5.544 6.588 1.00 87.00 80 VAL A N 1
ATOM 623 C CA . VAL A 1 80 ? -15.024 -4.419 5.800 1.00 87.00 80 VAL A CA 1
ATOM 624 C C . VAL A 1 80 ? -14.770 -4.690 4.329 1.00 87.00 80 VAL A C 1
ATOM 626 O O . VAL A 1 80 ? -13.667 -5.041 3.919 1.00 87.00 80 VAL A O 1
ATOM 629 N N . GLU A 1 81 ? -15.788 -4.481 3.507 1.00 86.31 81 GLU A N 1
ATOM 630 C CA . GLU A 1 81 ? -15.617 -4.537 2.065 1.00 86.31 81 GLU A CA 1
ATOM 631 C C . GLU A 1 81 ? -14.881 -3.290 1.558 1.00 86.31 81 GLU A C 1
ATOM 633 O O . GLU A 1 81 ? -15.070 -2.188 2.077 1.00 86.31 81 GLU A O 1
ATOM 638 N N . LYS A 1 82 ? -14.068 -3.434 0.503 1.00 79.19 82 LYS A N 1
ATOM 639 C CA . LYS A 1 82 ? -13.273 -2.330 -0.066 1.00 79.19 82 LYS A CA 1
ATOM 640 C C . LYS A 1 82 ? -14.117 -1.075 -0.339 1.00 79.19 82 LYS A C 1
ATOM 642 O O . LYS A 1 82 ? -13.650 0.031 -0.088 1.00 79.19 82 LYS A O 1
ATOM 647 N N . VAL A 1 83 ? -15.352 -1.251 -0.813 1.00 82.38 83 VAL A N 1
ATOM 648 C CA . VAL A 1 83 ? -16.282 -0.154 -1.136 1.00 82.38 83 VAL A CA 1
ATOM 649 C C . VAL A 1 83 ? -16.620 0.685 0.100 1.00 82.38 83 VAL A C 1
ATOM 651 O O . VAL A 1 83 ? -16.668 1.907 0.020 1.00 82.38 83 VAL A O 1
ATOM 654 N N . HIS A 1 84 ? -16.772 0.044 1.259 1.00 84.19 84 HIS A N 1
ATOM 655 C CA . HIS A 1 84 ? -17.136 0.697 2.519 1.00 84.19 84 HIS A CA 1
ATOM 656 C C . HIS A 1 84 ? -15.929 1.099 3.371 1.00 84.19 84 HIS A C 1
ATOM 658 O O . HIS A 1 84 ? -16.092 1.698 4.437 1.00 84.19 84 HIS A O 1
ATOM 664 N N . LEU A 1 85 ? -14.711 0.789 2.920 1.00 83.06 85 LEU A N 1
ATOM 665 C CA . LEU A 1 85 ? -13.490 1.053 3.670 1.00 83.06 85 LEU A CA 1
ATOM 666 C C . LEU A 1 85 ? -13.309 2.551 3.937 1.00 83.06 85 LEU A C 1
ATOM 668 O O . LEU A 1 85 ? -13.066 2.947 5.074 1.00 83.06 85 LEU A O 1
ATOM 672 N N . ALA A 1 86 ? -13.467 3.388 2.911 1.00 81.38 86 ALA A N 1
ATOM 673 C CA . ALA A 1 86 ? -13.283 4.832 3.039 1.00 81.38 86 ALA A CA 1
ATOM 674 C C . ALA A 1 86 ? -14.295 5.458 4.013 1.00 81.38 86 ALA A C 1
ATOM 676 O O . ALA A 1 86 ? -13.919 6.279 4.853 1.00 81.38 86 ALA A O 1
ATOM 677 N N . ASP A 1 87 ? -15.559 5.036 3.946 1.00 84.38 87 ASP A N 1
ATOM 678 C CA . ASP A 1 87 ? -16.621 5.536 4.823 1.00 84.38 87 ASP A CA 1
ATOM 679 C C . ASP A 1 87 ? -16.410 5.094 6.270 1.00 84.38 87 ASP A C 1
ATOM 681 O O . ASP A 1 87 ? -16.515 5.903 7.195 1.00 84.38 87 ASP A O 1
ATOM 685 N N . LYS A 1 88 ? -16.025 3.830 6.477 1.00 83.62 88 LYS A N 1
ATOM 686 C CA . LYS A 1 88 ? -15.733 3.294 7.809 1.00 83.62 88 LYS A CA 1
ATOM 687 C C . LYS A 1 88 ? -14.511 3.968 8.428 1.00 83.62 88 LYS A C 1
ATOM 689 O O . LYS A 1 88 ? -14.551 4.345 9.597 1.00 83.62 88 LYS A O 1
ATOM 694 N N . LEU A 1 89 ? -13.459 4.209 7.646 1.00 81.62 89 LEU A N 1
ATOM 695 C CA . LEU A 1 89 ? -12.286 4.950 8.110 1.00 81.62 89 LEU A CA 1
ATOM 696 C C . LEU A 1 89 ? -12.628 6.398 8.482 1.00 81.62 89 LEU A C 1
ATOM 698 O O . LEU A 1 89 ? -12.162 6.882 9.514 1.00 81.62 89 LEU A O 1
ATOM 702 N N . LYS A 1 90 ? -13.482 7.078 7.705 1.00 81.00 90 LYS A N 1
ATOM 703 C CA . LYS A 1 90 ? -13.983 8.420 8.049 1.00 81.00 90 LYS A CA 1
ATOM 704 C C . LYS A 1 90 ? -14.818 8.412 9.330 1.00 81.00 90 LYS A C 1
ATOM 706 O O . LYS A 1 90 ? -14.643 9.302 10.163 1.00 81.00 90 LYS A O 1
ATOM 711 N N . ALA A 1 91 ? -15.672 7.404 9.515 1.00 81.94 91 ALA A N 1
ATOM 712 C CA . ALA A 1 91 ? -16.478 7.240 10.723 1.00 81.94 91 ALA A CA 1
ATOM 713 C C . ALA A 1 91 ? -15.606 7.026 11.974 1.00 81.94 91 ALA A C 1
ATOM 715 O O . ALA A 1 91 ? -15.831 7.670 12.994 1.00 81.94 91 ALA A O 1
ATOM 716 N N . ILE A 1 92 ? -14.565 6.192 11.874 1.00 77.81 92 ILE A N 1
ATOM 717 C CA . ILE A 1 92 ? -13.612 5.913 12.966 1.00 77.81 92 ILE A CA 1
ATOM 718 C C . ILE A 1 92 ? -12.716 7.129 13.262 1.00 77.81 92 ILE A C 1
ATOM 720 O O . ILE A 1 92 ? -12.361 7.403 14.410 1.00 77.81 92 ILE A O 1
ATOM 724 N N . SER A 1 93 ? -12.329 7.871 12.225 1.00 74.44 93 SER A N 1
ATOM 725 C CA . SER A 1 93 ? -11.500 9.072 12.351 1.00 74.44 93 SER A CA 1
ATOM 726 C C . SER A 1 93 ? -12.263 10.260 12.944 1.00 74.44 93 SER A C 1
ATOM 728 O O . SER A 1 93 ? -11.646 11.114 13.586 1.00 74.44 93 SER A O 1
ATOM 730 N N . GLY A 1 94 ? -13.586 10.338 12.753 1.00 66.50 94 GLY A N 1
ATOM 731 C CA . GLY A 1 94 ? -14.423 11.393 13.331 1.00 66.50 94 GLY A CA 1
ATOM 732 C C . GLY A 1 94 ? -14.015 12.816 12.919 1.00 66.50 94 GLY A C 1
ATOM 733 O O . GLY A 1 94 ? -14.291 13.750 13.668 1.00 66.50 94 GLY A O 1
ATOM 734 N N . ARG A 1 95 ? -13.374 12.978 11.743 1.00 62.28 95 ARG A N 1
ATOM 735 C CA . ARG A 1 95 ? -12.717 14.190 11.175 1.00 62.28 95 ARG A CA 1
ATOM 736 C C . ARG A 1 95 ? -11.233 14.385 11.502 1.00 62.28 95 ARG A C 1
ATOM 738 O O . ARG A 1 95 ? -10.630 15.314 10.973 1.00 62.28 95 ARG A O 1
ATOM 745 N N . ASN A 1 96 ? -10.618 13.535 12.318 1.00 65.56 96 ASN A N 1
ATOM 746 C CA . ASN A 1 96 ? -9.188 13.632 12.603 1.00 65.56 96 ASN A CA 1
ATOM 747 C C . ASN A 1 96 ? -8.369 12.765 11.632 1.00 65.56 96 ASN A C 1
ATOM 749 O O . ASN A 1 96 ? -8.058 11.602 11.911 1.00 65.56 96 ASN A O 1
ATOM 753 N N . THR A 1 97 ? -8.049 13.321 10.465 1.00 66.31 97 THR A N 1
ATOM 754 C CA . THR A 1 97 ? -7.243 12.668 9.417 1.00 66.31 97 THR A CA 1
ATOM 755 C C . THR A 1 97 ? -5.742 12.639 9.723 1.00 66.31 97 THR A C 1
ATOM 757 O O . THR A 1 97 ? -4.976 12.006 9.000 1.00 66.31 97 THR A O 1
ATOM 760 N N . SER A 1 98 ? -5.312 13.269 10.822 1.00 67.94 98 SER A N 1
ATOM 761 C CA . SER A 1 98 ? -3.921 13.238 11.294 1.00 67.94 98 SER A CA 1
ATOM 762 C C . SER A 1 98 ? -3.541 11.933 12.000 1.00 67.94 98 SER A C 1
ATOM 764 O O . SER A 1 98 ? -2.368 11.751 12.343 1.00 67.94 98 SER A O 1
ATOM 766 N N . LYS A 1 99 ? -4.505 11.030 12.238 1.00 73.38 99 LYS A N 1
ATOM 767 C CA . LYS A 1 99 ? -4.239 9.704 12.808 1.00 73.38 99 LYS A CA 1
ATOM 768 C C . LYS A 1 99 ? -3.362 8.883 11.861 1.00 73.38 99 LYS A C 1
ATOM 770 O O . LYS A 1 99 ? -3.556 8.895 10.648 1.00 73.38 99 LYS A O 1
ATOM 775 N N . LYS A 1 100 ? -2.396 8.161 12.433 1.00 77.38 100 LYS A N 1
ATOM 776 C CA . LYS A 1 100 ? -1.554 7.215 11.690 1.00 77.38 100 LYS A CA 1
ATOM 777 C C . LYS A 1 100 ? -2.406 5.998 11.306 1.00 77.38 100 LYS A C 1
ATOM 779 O O . LYS A 1 100 ? -3.115 5.459 12.154 1.00 77.38 100 LYS A O 1
ATOM 784 N N . VAL A 1 101 ? -2.339 5.572 10.050 1.00 82.06 101 VAL A N 1
ATOM 785 C CA . VAL A 1 101 ? -2.952 4.321 9.581 1.00 82.06 101 VAL A CA 1
ATOM 786 C C . VAL A 1 101 ? -1.846 3.302 9.375 1.00 82.06 101 VAL A C 1
ATOM 788 O O . VAL A 1 101 ? -0.888 3.578 8.657 1.00 82.06 101 VAL A O 1
ATOM 791 N N . LEU A 1 102 ? -1.969 2.146 10.014 1.00 82.50 102 LEU A N 1
ATOM 792 C CA . LEU A 1 102 ? -1.047 1.027 9.865 1.00 82.50 102 LEU A CA 1
ATOM 793 C C . LEU A 1 102 ? -1.726 -0.047 9.028 1.00 82.50 102 LEU A C 1
ATOM 795 O O . LEU A 1 102 ? -2.794 -0.531 9.392 1.00 82.50 102 LEU A O 1
ATOM 799 N N . ILE A 1 103 ? -1.122 -0.397 7.898 1.00 83.75 103 ILE A N 1
ATOM 800 C CA . ILE A 1 103 ? -1.619 -1.443 7.010 1.00 83.75 103 ILE A CA 1
ATOM 801 C C . ILE A 1 103 ? -0.742 -2.674 7.203 1.00 83.75 103 ILE A C 1
ATOM 803 O O . ILE A 1 103 ? 0.431 -2.676 6.837 1.00 83.75 103 ILE A O 1
ATOM 807 N N . SER A 1 104 ? -1.336 -3.709 7.777 1.00 82.31 104 SER A N 1
ATOM 808 C CA . SER A 1 104 ? -0.759 -5.031 7.952 1.00 82.31 104 SER A CA 1
ATOM 809 C C . SER A 1 104 ? -1.205 -5.927 6.797 1.00 82.31 104 SER A C 1
ATOM 811 O O . SER A 1 104 ? -2.406 -6.079 6.578 1.00 82.31 104 SER A O 1
ATOM 813 N N . CYS A 1 105 ? -0.293 -6.553 6.058 1.00 81.88 105 CYS A N 1
ATOM 814 C CA . CYS A 1 105 ? -0.676 -7.555 5.055 1.00 81.88 105 CYS A CA 1
ATOM 815 C C . CYS A 1 105 ? 0.104 -8.858 5.209 1.00 81.88 105 CYS A C 1
ATOM 817 O O . CYS A 1 105 ? 1.252 -8.861 5.659 1.00 81.88 105 CYS A O 1
ATOM 819 N N . ASP A 1 106 ? -0.559 -9.954 4.842 1.00 80.12 106 ASP A N 1
ATOM 820 C CA . ASP A 1 106 ? 0.070 -11.262 4.662 1.00 80.12 106 ASP A CA 1
ATOM 821 C C . ASP A 1 106 ? 0.983 -11.228 3.421 1.00 80.12 106 ASP A C 1
ATOM 823 O O . ASP A 1 106 ? 0.708 -10.519 2.447 1.00 80.12 106 ASP A O 1
ATOM 827 N N . GLU A 1 107 ? 2.067 -11.995 3.453 1.00 74.38 107 GLU A N 1
ATOM 828 C CA . GLU A 1 107 ? 3.101 -12.047 2.414 1.00 74.38 107 GLU A CA 1
ATOM 829 C C . GLU A 1 107 ? 2.547 -12.554 1.072 1.00 74.38 107 GLU A C 1
ATOM 831 O O . GLU A 1 107 ? 3.009 -12.175 -0.002 1.00 74.38 107 GLU A O 1
ATOM 836 N N . LEU A 1 108 ? 1.490 -13.368 1.128 1.00 76.12 108 LEU A N 1
ATOM 837 C CA . LEU A 1 108 ? 0.828 -13.941 -0.047 1.00 76.12 108 LEU A CA 1
ATOM 838 C C . LEU A 1 108 ? -0.140 -12.975 -0.755 1.00 76.12 108 LEU A C 1
ATOM 840 O O . LEU A 1 108 ? -0.721 -13.336 -1.782 1.00 76.12 108 LEU A O 1
ATOM 844 N N . VAL A 1 109 ? -0.361 -11.768 -0.225 1.00 79.38 109 VAL A N 1
ATOM 845 C CA . VAL A 1 109 ? -1.291 -10.798 -0.822 1.00 79.38 109 VAL A CA 1
ATOM 846 C C . VAL A 1 109 ? -0.664 -10.166 -2.073 1.00 79.38 109 VAL A C 1
ATOM 848 O O . VAL A 1 109 ? 0.423 -9.593 -1.992 1.00 79.38 109 VAL A O 1
ATOM 851 N N . PRO A 1 110 ? -1.352 -10.173 -3.233 1.00 80.12 110 PRO A N 1
ATOM 852 C CA . PRO A 1 110 ? -0.839 -9.526 -4.435 1.00 80.12 110 PRO A CA 1
ATOM 853 C C . PRO A 1 110 ? -0.584 -8.033 -4.215 1.00 80.12 110 PRO A C 1
ATOM 855 O O . PRO A 1 110 ? -1.460 -7.307 -3.736 1.00 80.12 110 PRO A O 1
ATOM 858 N N . TYR A 1 111 ? 0.573 -7.546 -4.666 1.00 78.56 111 TYR A N 1
ATOM 859 C CA . TYR A 1 111 ? 0.969 -6.140 -4.536 1.00 78.56 111 TYR A CA 1
ATOM 860 C C . TYR A 1 111 ? -0.1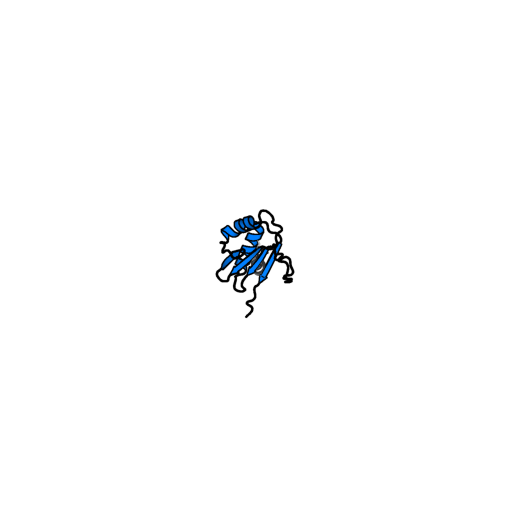20 -5.159 -5.007 1.00 78.56 111 TYR A C 1
ATOM 862 O O . TYR A 1 111 ? -0.466 -4.218 -4.298 1.00 78.56 111 TYR A O 1
ATOM 870 N N . GLY A 1 112 ? -0.765 -5.425 -6.149 1.00 77.94 112 GLY A N 1
ATOM 871 C CA . GLY A 1 112 ? -1.832 -4.560 -6.670 1.00 77.94 112 GLY A CA 1
ATOM 872 C C . GLY A 1 112 ? -3.039 -4.406 -5.730 1.00 77.94 112 GLY A C 1
ATOM 873 O O . GLY A 1 112 ? -3.684 -3.355 -5.712 1.00 77.94 112 GLY A O 1
ATOM 874 N N . LYS A 1 113 ? -3.336 -5.415 -4.900 1.00 79.12 113 LYS A N 1
ATOM 875 C CA . LYS A 1 113 ? -4.403 -5.337 -3.888 1.00 79.12 113 LYS A CA 1
ATOM 876 C C . LYS A 1 113 ? -4.000 -4.450 -2.718 1.00 79.12 113 LYS A C 1
ATOM 878 O O . LYS A 1 113 ? -4.812 -3.640 -2.278 1.00 79.12 113 LYS A O 1
ATOM 883 N N . MET A 1 114 ? -2.755 -4.560 -2.264 1.00 79.44 114 MET A N 1
ATOM 884 C CA . MET A 1 114 ? -2.202 -3.685 -1.232 1.00 79.44 114 MET A CA 1
ATOM 885 C C . MET A 1 114 ? -2.256 -2.216 -1.680 1.00 79.44 114 MET A C 1
ATOM 887 O O . MET A 1 114 ? -2.798 -1.379 -0.959 1.00 79.44 114 MET A O 1
ATOM 891 N N . VAL A 1 115 ? -1.811 -1.915 -2.906 1.00 80.44 115 VAL A N 1
ATOM 892 C CA . VAL A 1 115 ? -1.856 -0.553 -3.475 1.00 80.44 115 VAL A CA 1
ATOM 893 C C . VAL A 1 115 ? -3.288 -0.021 -3.540 1.00 80.44 115 VAL A C 1
ATOM 895 O O . VAL A 1 115 ? -3.557 1.086 -3.084 1.00 80.44 115 VAL A O 1
ATOM 898 N N . SER A 1 116 ? -4.233 -0.842 -4.001 1.00 83.12 116 SER A N 1
ATOM 899 C CA . SER A 1 116 ? -5.665 -0.516 -4.005 1.00 83.12 116 SER A CA 1
ATOM 900 C C . SER A 1 116 ? -6.212 -0.104 -2.629 1.00 83.12 116 SER A C 1
ATOM 902 O O . SER A 1 116 ? -7.106 0.744 -2.541 1.00 83.12 116 SER A O 1
ATOM 904 N N . VAL A 1 117 ? -5.733 -0.730 -1.551 1.00 83.38 117 VAL A N 1
ATOM 905 C CA . VAL A 1 117 ? -6.138 -0.392 -0.178 1.00 83.38 117 VAL A CA 1
ATOM 906 C C . VAL A 1 117 ? -5.477 0.910 0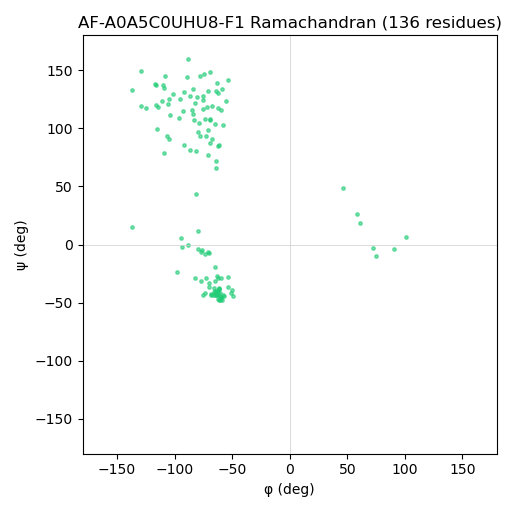.265 1.00 83.38 117 VAL A C 1
ATOM 908 O O . VAL A 1 117 ? -6.164 1.783 0.792 1.00 83.38 117 VAL A O 1
ATOM 911 N N . VAL A 1 118 ? -4.184 1.091 -0.018 1.00 82.31 118 VAL A N 1
ATOM 912 C CA . VAL A 1 118 ? -3.455 2.340 0.262 1.00 82.31 118 VAL A CA 1
ATOM 913 C C . VAL A 1 118 ? -4.115 3.536 -0.433 1.00 82.31 118 VAL A C 1
ATOM 915 O O . VAL A 1 118 ? -4.299 4.581 0.188 1.00 82.31 118 VAL A O 1
ATOM 918 N N . GLU A 1 119 ? -4.526 3.391 -1.692 1.00 83.19 119 GLU A N 1
ATOM 919 C CA . GLU A 1 119 ? -5.271 4.423 -2.425 1.00 83.19 119 GLU A CA 1
ATOM 920 C C . GLU A 1 119 ? -6.598 4.755 -1.748 1.00 83.19 119 GLU A C 1
ATOM 922 O O . GLU A 1 119 ? -6.916 5.925 -1.554 1.00 83.19 119 GLU A O 1
ATOM 927 N N . SER A 1 120 ? -7.346 3.735 -1.326 1.00 83.50 120 SER A N 1
ATOM 928 C CA . SER A 1 120 ? -8.624 3.921 -0.629 1.00 83.50 120 SER A CA 1
ATOM 929 C C . SER A 1 120 ? -8.440 4.682 0.692 1.00 83.50 120 SER A C 1
ATOM 931 O O . SER A 1 120 ? -9.247 5.545 1.038 1.00 83.50 120 SER A O 1
ATOM 933 N N . VAL A 1 121 ? -7.342 4.418 1.407 1.00 83.25 121 VAL A N 1
ATOM 934 C CA . VAL A 1 121 ? -6.952 5.136 2.630 1.00 83.25 121 VAL A CA 1
ATOM 935 C C . VAL A 1 121 ? -6.552 6.585 2.325 1.00 83.25 121 VAL A C 1
ATOM 937 O O . VAL A 1 121 ? -7.001 7.503 3.013 1.00 83.25 121 VAL A O 1
ATOM 940 N N . LYS A 1 122 ? -5.770 6.827 1.265 1.00 79.56 122 LYS A N 1
ATOM 941 C CA . LYS A 1 122 ? -5.413 8.187 0.825 1.00 79.56 122 LYS A CA 1
ATOM 942 C C . LYS A 1 122 ? -6.649 8.992 0.405 1.00 79.56 122 LYS A C 1
ATOM 944 O O . LYS A 1 122 ? -6.784 10.143 0.811 1.00 79.56 122 LYS A O 1
ATOM 949 N N . LEU A 1 123 ? -7.585 8.384 -0.331 1.00 80.44 123 LEU A N 1
ATOM 950 C CA . LEU A 1 123 ? -8.868 8.993 -0.719 1.00 80.44 123 LEU A CA 1
ATOM 951 C C . LEU A 1 123 ? -9.751 9.331 0.489 1.00 80.44 123 LEU A C 1
ATOM 953 O O . LEU A 1 123 ? -10.532 10.282 0.449 1.00 80.44 123 LEU A O 1
ATOM 957 N N . ALA A 1 124 ? -9.617 8.580 1.582 1.00 80.19 124 ALA A N 1
ATOM 958 C CA . ALA A 1 124 ? -10.280 8.900 2.839 1.00 80.19 124 ALA A CA 1
ATOM 959 C C . ALA A 1 124 ? -9.651 10.105 3.572 1.00 80.19 124 ALA A C 1
ATOM 961 O O . ALA A 1 124 ? -10.250 10.605 4.524 1.00 80.19 124 ALA A O 1
ATOM 962 N N . GLY A 1 125 ? -8.505 10.616 3.103 1.00 77.50 125 GLY A N 1
ATOM 963 C CA . GLY A 1 125 ? -7.856 11.836 3.590 1.00 77.50 125 GLY A CA 1
ATOM 964 C C . GLY A 1 125 ? -6.677 11.604 4.537 1.00 77.50 125 GLY A C 1
ATOM 965 O O . GLY A 1 125 ? -6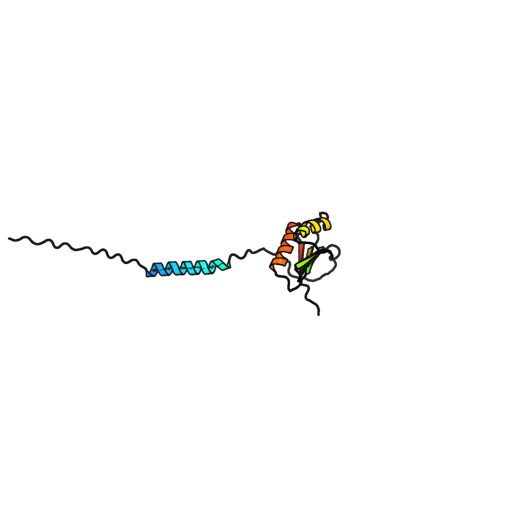.158 12.569 5.094 1.00 77.50 125 GLY A O 1
ATOM 966 N N . PHE A 1 126 ? -6.245 10.355 4.738 1.00 80.50 126 PHE A N 1
ATOM 967 C CA . PHE A 1 126 ? -5.119 10.043 5.620 1.00 80.50 126 PHE A CA 1
ATOM 968 C C . PHE A 1 126 ? -3.786 10.284 4.914 1.00 80.50 126 PHE A C 1
ATOM 970 O O . PHE A 1 126 ? -3.520 9.746 3.840 1.00 80.50 126 PHE A O 1
ATOM 977 N N . THR A 1 127 ? -2.927 11.073 5.550 1.00 70.81 127 THR A N 1
ATOM 978 C CA . THR A 1 127 ? -1.604 11.443 5.021 1.00 70.81 127 THR A CA 1
ATOM 979 C C . THR A 1 127 ? -0.476 10.589 5.589 1.00 70.81 127 THR A C 1
ATOM 981 O O . THR A 1 127 ? 0.566 10.446 4.955 1.00 70.81 127 THR A O 1
ATOM 984 N N . LYS A 1 128 ? -0.676 9.999 6.773 1.00 73.56 128 LYS A N 1
ATOM 985 C CA . LYS A 1 128 ? 0.321 9.183 7.477 1.00 73.56 128 LYS A CA 1
ATOM 986 C C . LYS A 1 128 ? -0.056 7.709 7.391 1.00 73.56 128 LYS A C 1
ATOM 988 O O . LYS A 1 128 ? -0.816 7.218 8.225 1.00 73.56 128 LYS A O 1
ATOM 993 N N . VAL A 1 129 ? 0.480 7.023 6.386 1.00 77.94 129 VAL A N 1
ATOM 994 C CA . VAL A 1 129 ? 0.289 5.582 6.179 1.00 77.94 129 VAL A CA 1
ATOM 995 C C . VAL A 1 129 ? 1.607 4.863 6.448 1.00 77.94 129 VAL A C 1
ATOM 997 O O . VAL A 1 129 ? 2.621 5.188 5.835 1.00 77.94 129 VAL A O 1
ATOM 1000 N N . GLY A 1 130 ? 1.593 3.907 7.371 1.00 75.81 130 GLY A N 1
ATOM 1001 C CA . GLY A 1 130 ? 2.684 2.967 7.608 1.00 75.81 130 GLY A CA 1
ATOM 1002 C C . GLY A 1 130 ? 2.281 1.578 7.131 1.00 75.81 130 GLY A C 1
ATOM 1003 O O . GLY A 1 130 ? 1.113 1.203 7.231 1.00 75.81 130 GLY A O 1
ATOM 1004 N N . LEU A 1 131 ? 3.236 0.818 6.607 1.00 75.50 131 LEU A N 1
ATOM 1005 C CA . LEU A 1 131 ? 3.022 -0.560 6.182 1.00 75.50 131 LEU A CA 1
ATOM 1006 C C . LEU A 1 131 ? 3.862 -1.507 7.020 1.00 75.50 131 LEU A C 1
ATOM 1008 O O . LEU A 1 131 ? 5.029 -1.241 7.301 1.00 75.50 131 LEU A O 1
ATOM 1012 N N . VAL A 1 132 ? 3.235 -2.609 7.407 1.00 75.12 132 VAL A N 1
ATOM 1013 C CA . VAL A 1 132 ? 3.848 -3.678 8.180 1.00 75.12 132 VAL A CA 1
ATOM 1014 C C . VAL A 1 132 ? 3.546 -4.979 7.455 1.00 75.12 132 VAL A C 1
ATOM 1016 O O . VAL A 1 132 ? 2.392 -5.359 7.271 1.00 75.12 132 VAL A O 1
ATOM 1019 N N . VAL A 1 133 ? 4.585 -5.679 7.022 1.00 70.62 133 VAL A N 1
ATOM 1020 C CA . VAL A 1 133 ? 4.421 -7.045 6.531 1.00 70.62 133 VAL A CA 1
ATOM 1021 C C . VAL A 1 133 ? 4.473 -7.940 7.760 1.00 70.62 133 VAL A C 1
ATOM 1023 O O . VAL A 1 133 ? 5.479 -7.956 8.470 1.00 70.62 133 VAL A O 1
ATOM 1026 N N . LYS A 1 134 ? 3.368 -8.626 8.066 1.00 64.19 134 LYS A N 1
ATOM 1027 C CA . LYS A 1 134 ? 3.365 -9.613 9.149 1.00 64.19 134 LYS A CA 1
ATOM 1028 C C . LYS A 1 134 ? 4.031 -10.869 8.600 1.00 64.19 134 LYS A C 1
ATOM 1030 O O . LYS A 1 134 ? 3.376 -11.693 7.970 1.00 64.19 134 LYS A O 1
ATOM 1035 N N . GLU A 1 135 ? 5.339 -10.986 8.813 1.00 51.84 135 GLU A N 1
ATOM 1036 C CA . GLU A 1 135 ? 6.044 -12.245 8.598 1.00 51.84 135 GLU A CA 1
ATOM 1037 C C . GLU A 1 135 ? 5.453 -13.275 9.562 1.00 51.84 135 GLU A C 1
ATOM 1039 O O . GLU A 1 135 ? 5.238 -13.003 10.750 1.00 51.84 135 GLU A O 1
ATOM 1044 N N . LYS A 1 136 ? 5.106 -14.446 9.035 1.00 39.84 136 LYS A N 1
ATOM 1045 C CA . LYS A 1 136 ? 4.512 -15.521 9.818 1.00 39.84 136 LYS A CA 1
ATOM 1046 C C . LYS A 1 136 ? 5.570 -16.044 10.792 1.00 39.84 136 LYS A C 1
ATOM 1048 O O . LYS A 1 136 ? 6.339 -16.936 10.444 1.00 39.84 136 LYS A O 1
ATOM 1053 N N . VAL A 1 137 ? 5.624 -15.478 12.000 1.00 36.25 137 VAL A N 1
ATOM 1054 C CA . VAL A 1 137 ? 6.467 -16.013 13.074 1.00 36.25 137 VAL A CA 1
ATOM 1055 C C . VAL A 1 137 ? 5.963 -17.420 13.373 1.00 36.25 137 VAL A C 1
ATOM 1057 O O . VAL A 1 137 ? 4.786 -17.636 13.666 1.00 36.25 137 VAL A O 1
ATOM 1060 N N . ARG A 1 138 ? 6.872 -18.355 13.134 1.00 31.44 138 ARG A N 1
ATOM 1061 C CA . ARG A 1 138 ? 6.686 -19.798 13.111 1.00 31.44 138 ARG A CA 1
ATOM 1062 C C . ARG A 1 138 ? 6.335 -20.369 14.478 1.00 31.44 138 ARG A C 1
ATOM 1064 O O . ARG A 1 138 ? 6.866 -19.845 15.480 1.00 31.44 138 ARG A O 1
#

Mean predicted aligned error: 16.24 Å

Radius of gyration: 33.37 Å; Cα contacts (8 Å, |Δi|>4): 128; chains: 1; bounding box: 43×35×123 Å

Solvent-accessible surface area (backbone atoms only — not comparable to full-atom values): 8701 Å² total; per-residue (Å²): 141,80,84,84,79,83,80,80,78,81,83,79,82,81,82,78,77,71,56,70,65,53,54,51,54,53,52,53,53,52,52,51,53,64,66,54,61,77,68,80,62,84,78,74,86,72,86,58,68,75,79,74,85,67,92,70,86,65,67,89,66,42,49,48,33,39,37,42,72,86,75,47,35,27,46,80,87,38,82,43,56,80,86,51,40,36,59,52,51,42,63,76,39,72,81,50,44,85,40,42,34,38,39,35,33,37,85,79,44,57,66,73,58,55,51,56,50,52,50,42,45,42,74,51,54,37,79,46,61,43,69,42,76,55,72,82,81,126

Foldseek 3Di:
DDDDDDDDDDPDPDDDDPVVVVVVVVVVVVVVVVVCVVVPDPPPPPPAPPDPPPPPDLVPQEWEWEAELVRFIAIPRDTDDLVCLLVVVCVSCVPPLAHAYEYEYEPNDDPVSVVSSVVSNVVSPHPHYHYDYPDPPD